Protein AF-A0A391P2H0-F1 (afdb_monomer)

Radius of gyration: 40.24 Å; Cα contacts (8 Å, |Δi|>4): 65; chains: 1; bounding box: 93×31×114 Å

Solvent-accessible surface area (backbone atoms only — not comparable to full-atom values): 9481 Å² total; per-residue (Å²): 136,92,83,72,69,72,60,54,52,56,50,51,54,50,52,51,50,52,51,53,52,48,64,59,47,48,61,53,54,51,51,53,52,49,52,53,50,53,52,51,50,53,50,54,52,50,55,48,51,53,50,52,51,50,50,50,52,51,52,54,49,52,51,49,53,49,53,51,50,53,50,52,41,53,48,28,50,50,50,23,54,50,30,50,58,50,24,76,79,36,45,66,36,69,64,38,50,51,46,28,53,52,28,41,56,54,26,45,74,65,49,53,73,72,57,32,53,52,53,52,53,47,49,55,51,53,57,73,61,51,42,85,81,78,56,72,65,58,51,54,49,51,51,50,53,52,49,54,51,53,51,52,53,50,51,53,56,60,68,66,55,83,82,80,79,70,75,80,75,85,123

Organism: NCBI:txid2316025

Nearest PDB structures (foldseek):
  3ja6-assembly1_I  TM=4.113E-01  e=9.858E+00  Escherichia coli

Sequence (171 aa):
MKGSFCMEINITWTITAIIAVSSFLSPIAVAIINNRHHARIRKMELEHDEYMRWLDLQQTTTVKQFDIYYADKKKSFADFANAAGQFSFSKQTAQAYQELQSTTHIAMLYCNKSNYDLLSGFLEYADSIFGNGYTRNERDEYTKTLTSITTSLNEELASTKPVIQREPGKS

Foldseek 3Di:
DDDPPPVVVVVVVVVVVVVVVCVVVVVVVVVVVVVVVVVVVVVVVVVVVVVVVVVVVVVVVVVVVLVVLLVQLVVLLVQLLVLLVVCLVVLQDPVSLVSNVVSLVSNLVNDDPVLVVLSVVLNVLSVVPRHDDDDPVSSVVSVVSSVVSSVVSVVRSVVSDDDPPDPPDPD

Mean predicted aligned error: 12.03 Å

Structure (mmCIF, N/CA/C/O backbone):
data_AF-A0A391P2H0-F1
#
_entry.id   AF-A0A391P2H0-F1
#
loop_
_atom_site.group_PDB
_atom_site.id
_atom_site.type_symbol
_atom_site.label_atom_id
_atom_site.label_alt_id
_atom_site.label_comp_id
_atom_site.label_asym_id
_atom_site.label_entity_id
_atom_site.label_seq_id
_atom_site.pdbx_PDB_ins_code
_atom_site.Cartn_x
_atom_site.Cartn_y
_atom_site.Cartn_z
_atom_site.occupancy
_atom_site.B_iso_or_equiv
_atom_site.auth_seq_id
_atom_site.auth_comp_id
_atom_site.auth_asym_id
_atom_site.auth_atom_id
_atom_site.pdbx_PDB_model_num
ATOM 1 N N . MET A 1 1 ? 70.746 -7.424 -85.433 1.00 49.03 1 MET A N 1
ATOM 2 C CA . MET A 1 1 ? 70.748 -6.304 -84.462 1.00 49.03 1 MET A CA 1
ATOM 3 C C . MET A 1 1 ? 69.440 -5.537 -84.635 1.00 49.03 1 MET A C 1
ATOM 5 O O . MET A 1 1 ? 69.090 -5.277 -85.776 1.00 49.03 1 MET A O 1
ATOM 9 N N . LYS A 1 2 ? 68.756 -5.209 -83.526 1.00 48.38 2 LYS A N 1
ATOM 10 C CA . LYS A 1 2 ? 67.421 -4.569 -83.393 1.00 48.38 2 LYS A CA 1
ATOM 11 C C . LYS A 1 2 ? 66.206 -5.491 -83.584 1.00 48.38 2 LYS A C 1
ATOM 13 O O . LYS A 1 2 ? 65.739 -5.708 -84.690 1.00 48.38 2 LYS A O 1
ATOM 18 N N . GLY A 1 3 ? 65.682 -5.982 -82.459 1.00 50.84 3 GLY A N 1
ATOM 19 C CA . GLY A 1 3 ? 64.401 -6.697 -82.388 1.00 50.84 3 GLY A CA 1
ATOM 20 C C . GLY A 1 3 ? 63.820 -6.872 -80.975 1.00 50.84 3 GLY A C 1
ATOM 21 O O . GLY A 1 3 ? 62.625 -7.081 -80.855 1.00 50.84 3 GLY A O 1
ATOM 22 N N . SER A 1 4 ? 64.612 -6.721 -79.901 1.00 51.00 4 SER A N 1
ATOM 23 C CA . SER A 1 4 ? 64.154 -7.021 -78.525 1.00 51.00 4 SER A CA 1
ATOM 24 C C . SER A 1 4 ? 63.791 -5.798 -77.662 1.00 51.00 4 SER A C 1
ATOM 26 O O . SER A 1 4 ? 63.159 -5.944 -76.626 1.00 51.00 4 SER A O 1
ATOM 28 N N . PHE A 1 5 ? 64.153 -4.578 -78.077 1.00 52.22 5 PHE A N 1
ATOM 29 C CA . PHE A 1 5 ? 64.048 -3.367 -77.237 1.00 52.22 5 PHE A CA 1
ATOM 30 C C . PHE A 1 5 ? 62.671 -2.667 -77.303 1.00 52.22 5 PHE A C 1
ATOM 32 O O . PHE A 1 5 ? 62.313 -1.900 -76.418 1.00 52.22 5 PHE A O 1
ATOM 39 N N . CYS A 1 6 ? 61.866 -2.929 -78.342 1.00 50.75 6 CYS A N 1
ATOM 40 C CA . CYS A 1 6 ? 60.572 -2.256 -78.549 1.00 50.75 6 CYS A CA 1
ATOM 41 C C . CYS A 1 6 ? 59.433 -2.859 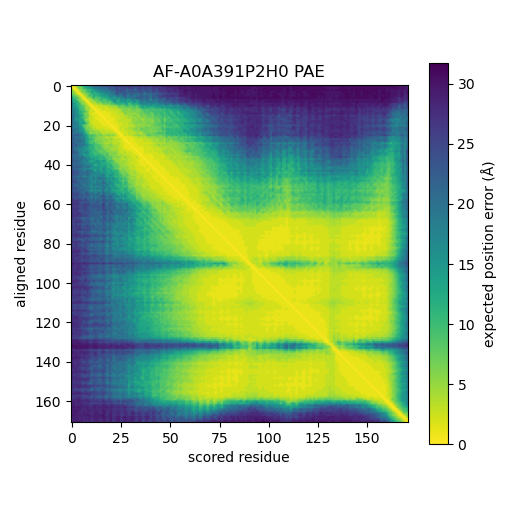-77.695 1.00 50.75 6 CYS A C 1
ATOM 43 O O . CYS A 1 6 ? 58.496 -2.160 -77.308 1.00 50.75 6 CYS A O 1
ATOM 45 N N . MET A 1 7 ? 59.532 -4.149 -77.359 1.00 55.53 7 MET A N 1
ATOM 46 C CA . MET A 1 7 ? 58.535 -4.864 -76.556 1.00 55.53 7 MET A CA 1
ATOM 47 C C . MET A 1 7 ? 58.720 -4.615 -75.047 1.00 55.53 7 MET A C 1
ATOM 49 O O . MET A 1 7 ? 57.733 -4.402 -74.348 1.00 55.53 7 MET A O 1
ATOM 53 N N . GLU A 1 8 ? 59.962 -4.525 -74.553 1.00 57.84 8 GLU A N 1
ATOM 54 C CA . GLU A 1 8 ? 60.250 -4.223 -73.137 1.00 57.84 8 GLU A CA 1
ATOM 55 C C . GLU A 1 8 ? 59.816 -2.815 -72.712 1.00 57.84 8 GLU A C 1
ATOM 57 O O . GLU A 1 8 ? 59.321 -2.629 -71.599 1.00 57.84 8 GLU A O 1
ATOM 62 N N . ILE A 1 9 ? 59.938 -1.825 -73.602 1.00 60.88 9 ILE A N 1
ATOM 63 C CA . ILE A 1 9 ? 59.489 -0.453 -73.333 1.00 60.88 9 ILE A CA 1
ATOM 64 C C . ILE A 1 9 ? 57.963 -0.421 -73.172 1.00 60.88 9 ILE A C 1
ATOM 66 O O . ILE A 1 9 ? 57.471 0.129 -72.191 1.00 60.88 9 ILE A O 1
ATOM 70 N N . ASN A 1 10 ? 57.207 -1.079 -74.056 1.00 68.56 10 ASN A N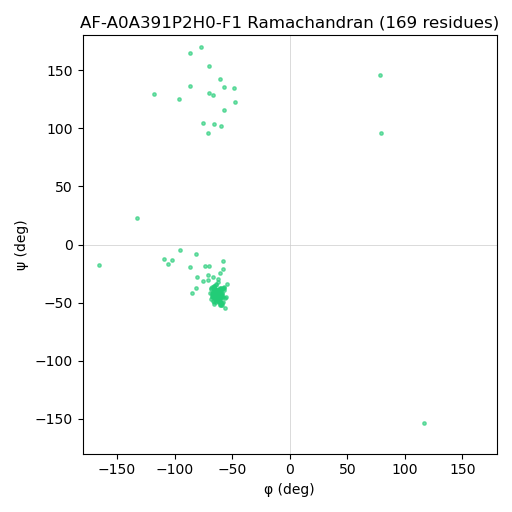 1
ATOM 71 C CA . ASN A 1 10 ? 55.749 -1.171 -73.920 1.00 68.56 10 ASN A CA 1
ATOM 72 C C . ASN A 1 10 ? 55.329 -1.861 -72.614 1.00 68.56 10 ASN A C 1
ATOM 74 O O . ASN A 1 10 ? 54.417 -1.389 -71.938 1.00 68.56 10 ASN A O 1
ATOM 78 N N . ILE A 1 11 ? 56.026 -2.929 -72.215 1.00 76.12 11 ILE A N 1
ATOM 79 C CA . ILE A 1 11 ? 55.759 -3.642 -70.958 1.00 76.12 11 ILE A CA 1
ATOM 80 C C . ILE A 1 11 ? 56.080 -2.756 -69.743 1.00 76.12 11 ILE A C 1
ATOM 82 O O . ILE A 1 11 ? 55.259 -2.648 -68.836 1.00 76.12 11 ILE A O 1
ATOM 86 N N . THR A 1 12 ? 57.213 -2.051 -69.741 1.00 81.25 12 THR A N 1
ATOM 87 C CA . THR A 1 12 ? 57.635 -1.168 -68.636 1.00 81.25 12 THR A CA 1
ATOM 88 C C . THR A 1 12 ? 56.684 0.016 -68.445 1.00 81.25 12 THR A C 1
ATOM 90 O O . THR A 1 12 ? 56.285 0.318 -67.318 1.00 81.25 12 THR A O 1
ATOM 93 N N . TRP A 1 13 ? 56.258 0.661 -69.535 1.00 81.44 13 TRP A N 1
ATOM 94 C CA . TRP A 1 13 ? 55.260 1.734 -69.482 1.00 81.44 13 TRP A CA 1
ATOM 95 C C . TRP A 1 13 ? 53.889 1.226 -69.035 1.00 81.44 13 TRP A C 1
ATOM 97 O O . TRP A 1 13 ? 53.227 1.889 -68.239 1.00 81.44 13 TRP A O 1
ATOM 107 N N . THR A 1 14 ? 53.491 0.027 -69.469 1.00 82.12 14 THR A N 1
ATOM 108 C CA . THR A 1 14 ? 52.232 -0.605 -69.043 1.00 82.12 14 THR A CA 1
ATOM 109 C C . THR A 1 14 ? 52.252 -0.931 -67.550 1.00 82.12 14 THR A C 1
ATOM 111 O O . THR A 1 14 ? 51.307 -0.600 -66.839 1.00 82.12 14 THR A O 1
ATOM 114 N N . ILE A 1 15 ? 53.344 -1.506 -67.038 1.00 82.56 15 ILE A N 1
ATOM 115 C CA . ILE A 1 15 ? 53.513 -1.797 -65.607 1.00 82.56 15 ILE A CA 1
ATOM 116 C C . ILE A 1 15 ? 53.491 -0.501 -64.789 1.00 82.56 15 ILE A C 1
ATOM 118 O O . ILE A 1 15 ? 52.790 -0.421 -63.784 1.00 82.56 15 ILE A O 1
ATOM 122 N N . THR A 1 16 ? 54.192 0.540 -65.243 1.00 85.06 16 THR A N 1
ATOM 123 C CA . THR A 1 16 ? 54.226 1.842 -64.557 1.00 85.06 16 THR A CA 1
ATOM 124 C C . THR A 1 16 ? 52.845 2.499 -64.526 1.00 85.06 16 THR A C 1
ATOM 126 O O . THR A 1 16 ? 52.433 3.016 -63.489 1.00 85.06 16 THR A O 1
ATOM 129 N N . ALA A 1 17 ? 52.091 2.424 -65.627 1.00 84.69 17 ALA A N 1
ATOM 130 C CA . ALA A 1 17 ? 50.718 2.914 -65.692 1.00 84.69 17 ALA A CA 1
ATOM 131 C C . ALA A 1 17 ? 49.785 2.140 -64.745 1.00 84.69 17 ALA A C 1
ATOM 133 O O . ALA A 1 17 ? 49.002 2.753 -64.022 1.00 84.69 17 ALA A O 1
ATOM 134 N N . ILE A 1 18 ? 49.903 0.809 -64.685 1.00 83.88 18 ILE A N 1
ATOM 135 C CA . ILE A 1 18 ? 49.120 -0.031 -63.765 1.00 83.88 18 ILE A CA 1
ATOM 136 C C . ILE A 1 18 ? 49.448 0.302 -62.305 1.00 83.88 18 ILE A C 1
ATOM 138 O O . ILE A 1 18 ? 48.528 0.444 -61.498 1.00 83.88 18 ILE A O 1
ATOM 142 N N . ILE A 1 19 ? 50.729 0.464 -61.958 1.00 83.75 19 ILE A N 1
ATOM 143 C CA . ILE A 1 19 ? 51.157 0.830 -60.599 1.00 83.75 19 ILE A CA 1
ATOM 144 C C . ILE A 1 19 ? 50.625 2.218 -60.230 1.00 83.75 19 ILE A C 1
ATOM 146 O O . ILE A 1 19 ? 50.056 2.379 -59.152 1.00 83.75 19 ILE A O 1
ATOM 150 N N . ALA A 1 20 ? 50.739 3.200 -61.128 1.00 83.81 20 ALA A N 1
ATOM 151 C CA . ALA A 1 20 ? 50.243 4.554 -60.897 1.00 83.81 20 ALA A CA 1
ATOM 152 C C . ALA A 1 20 ? 48.720 4.570 -60.671 1.00 83.81 20 ALA A C 1
ATOM 154 O O . ALA A 1 20 ? 48.252 5.107 -59.666 1.00 83.81 20 ALA A O 1
ATOM 155 N N . VAL A 1 21 ? 47.946 3.899 -61.531 1.00 82.31 21 VAL A N 1
ATOM 156 C CA . VAL A 1 21 ? 46.483 3.784 -61.389 1.00 82.31 21 VAL A CA 1
ATOM 157 C C . VAL A 1 21 ? 46.106 3.046 -60.102 1.00 82.31 21 VAL A C 1
ATOM 159 O O . VAL A 1 21 ? 45.227 3.496 -59.368 1.00 82.31 21 VAL A O 1
ATOM 162 N N . SER A 1 22 ? 46.804 1.959 -59.770 1.00 80.56 22 SER A N 1
ATOM 163 C CA . SER A 1 22 ? 46.554 1.191 -58.543 1.00 80.56 22 SER A CA 1
ATOM 164 C C . SER A 1 22 ? 46.866 2.004 -57.285 1.00 80.56 22 SER A C 1
ATOM 166 O O . SER A 1 22 ? 46.096 1.971 -56.326 1.00 80.56 22 SER A O 1
ATOM 168 N N . SER A 1 23 ? 47.950 2.786 -57.296 1.00 80.56 23 SER A N 1
ATOM 169 C CA . SER A 1 23 ? 48.338 3.659 -56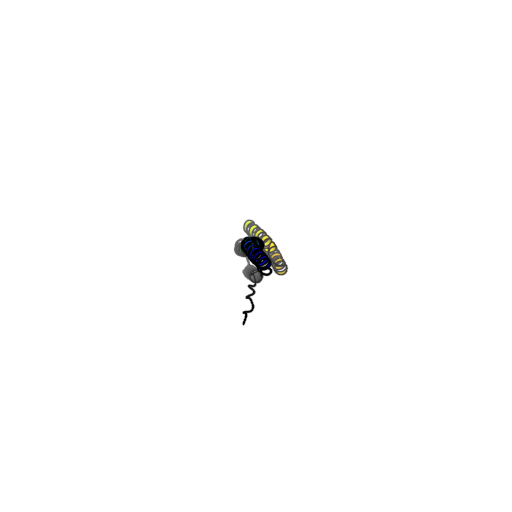.181 1.00 80.56 23 SER A CA 1
ATOM 170 C C . SER A 1 23 ? 47.353 4.807 -55.945 1.00 80.56 23 SER A C 1
ATOM 172 O O . SER A 1 23 ? 47.191 5.236 -54.807 1.00 80.56 23 SER A O 1
ATOM 174 N N . PHE A 1 24 ? 46.652 5.262 -56.989 1.00 81.38 24 PHE A N 1
ATOM 175 C CA . PHE A 1 24 ? 45.627 6.301 -56.885 1.00 81.38 24 PHE A CA 1
ATOM 176 C C . PHE A 1 24 ? 44.253 5.743 -56.485 1.00 81.38 24 PHE A C 1
ATOM 178 O O . PHE A 1 24 ? 43.562 6.323 -55.649 1.00 81.38 24 PHE A O 1
ATOM 185 N N . LEU A 1 25 ? 43.854 4.598 -57.046 1.00 77.12 25 LEU A N 1
ATOM 186 C CA . LEU A 1 25 ? 42.553 3.983 -56.766 1.00 77.12 25 LEU A CA 1
ATOM 187 C C . LEU A 1 25 ? 42.496 3.297 -55.397 1.00 77.12 25 LEU A C 1
ATOM 189 O O . LEU A 1 25 ? 41.435 3.281 -54.775 1.00 77.12 25 LEU A O 1
ATOM 193 N N . SER A 1 26 ? 43.614 2.754 -54.909 1.00 83.38 26 SER A N 1
ATOM 194 C CA . SER A 1 26 ? 43.659 2.030 -53.633 1.00 83.38 26 SER A CA 1
ATOM 195 C C . SER A 1 26 ? 43.248 2.905 -52.429 1.00 83.38 26 SER A C 1
ATOM 197 O O . SER A 1 26 ? 42.315 2.515 -51.721 1.00 83.38 26 SER A O 1
ATOM 199 N N . PRO A 1 27 ? 43.788 4.128 -52.229 1.00 84.81 27 PRO A N 1
ATOM 200 C CA . PRO A 1 27 ? 43.329 5.033 -51.171 1.00 84.81 27 PRO A CA 1
ATOM 201 C C . PRO A 1 27 ? 41.839 5.391 -51.265 1.00 84.81 27 PRO A C 1
ATOM 203 O O . PRO A 1 27 ? 41.163 5.476 -50.241 1.00 84.81 27 PRO A O 1
ATOM 206 N N . ILE A 1 28 ? 41.306 5.560 -52.481 1.00 85.19 28 ILE A N 1
ATOM 207 C CA . ILE A 1 28 ? 39.891 5.890 -52.719 1.00 85.19 28 ILE A CA 1
ATOM 208 C C . ILE A 1 28 ? 38.995 4.707 -52.339 1.00 85.19 28 ILE A C 1
ATOM 210 O O . ILE A 1 28 ? 38.010 4.879 -51.619 1.00 85.19 28 ILE A O 1
ATOM 214 N N . ALA A 1 29 ? 39.347 3.497 -52.779 1.00 84.25 29 ALA A N 1
ATOM 215 C CA . ALA A 1 29 ? 38.609 2.282 -52.453 1.00 84.25 29 ALA A CA 1
ATOM 216 C C . ALA A 1 29 ? 38.597 2.024 -50.938 1.00 84.25 29 ALA A C 1
ATOM 218 O O . ALA A 1 29 ? 37.539 1.765 -50.361 1.00 84.25 29 ALA A O 1
ATOM 219 N N . VAL A 1 30 ? 39.751 2.171 -50.280 1.00 85.38 30 VAL A N 1
ATOM 220 C CA . VAL A 1 30 ? 39.872 2.043 -48.821 1.00 85.38 30 VAL A CA 1
ATOM 221 C C . VAL A 1 30 ? 39.038 3.107 -48.105 1.00 85.38 30 VAL A C 1
ATOM 223 O O . VAL A 1 30 ? 38.315 2.771 -47.170 1.00 85.38 30 VAL A O 1
ATOM 226 N N . ALA A 1 31 ? 39.057 4.364 -48.558 1.00 86.06 31 ALA A N 1
ATOM 227 C CA . ALA A 1 31 ? 38.249 5.433 -47.970 1.00 86.06 31 ALA A CA 1
ATOM 228 C C . ALA A 1 31 ? 36.738 5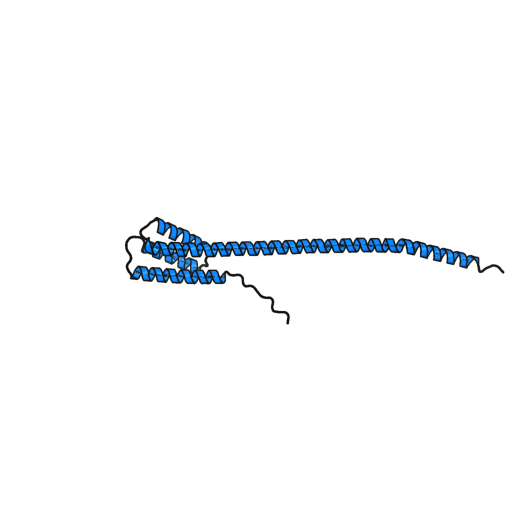.165 -48.091 1.00 86.06 31 ALA A C 1
ATOM 230 O O . ALA A 1 31 ? 35.996 5.384 -47.133 1.00 86.06 31 ALA A O 1
ATOM 231 N N . ILE A 1 32 ? 36.271 4.639 -49.229 1.00 89.94 32 ILE A N 1
ATOM 232 C CA . ILE A 1 32 ? 34.861 4.260 -49.426 1.00 89.94 32 ILE A CA 1
ATOM 233 C C . ILE A 1 32 ? 34.464 3.132 -48.470 1.00 89.94 32 ILE A C 1
ATOM 235 O O . ILE A 1 32 ? 33.427 3.221 -47.805 1.00 89.94 32 ILE A O 1
ATOM 239 N N . ILE A 1 33 ? 35.288 2.083 -48.378 1.00 89.50 33 ILE A N 1
ATOM 240 C CA . ILE A 1 33 ? 35.055 0.958 -47.463 1.00 89.50 33 ILE A CA 1
ATOM 241 C C . ILE A 1 33 ? 35.009 1.464 -46.021 1.00 89.50 33 ILE A C 1
ATOM 243 O O . ILE A 1 33 ? 34.079 1.128 -45.286 1.00 89.50 33 ILE A O 1
ATOM 247 N N . ASN A 1 34 ? 35.959 2.317 -45.639 1.00 88.25 34 ASN A N 1
ATOM 248 C CA . ASN A 1 34 ? 36.053 2.831 -44.283 1.00 88.25 34 ASN A CA 1
ATOM 249 C C . ASN A 1 34 ? 34.855 3.725 -43.927 1.00 88.25 34 ASN A C 1
ATOM 251 O O . ASN A 1 34 ? 34.228 3.543 -42.886 1.00 88.25 34 ASN A O 1
ATOM 255 N N . ASN A 1 35 ? 34.450 4.621 -44.829 1.00 90.94 35 ASN A N 1
ATOM 256 C CA . ASN A 1 35 ? 33.267 5.461 -44.635 1.00 90.94 35 ASN A CA 1
ATOM 257 C C . ASN A 1 35 ? 31.991 4.629 -44.476 1.00 90.94 35 ASN A C 1
ATOM 259 O O . ASN A 1 35 ? 31.178 4.909 -43.594 1.00 90.94 35 ASN A O 1
ATOM 263 N N . ARG A 1 36 ? 31.821 3.579 -45.289 1.00 92.12 36 ARG A N 1
ATOM 264 C CA . ARG A 1 36 ? 30.664 2.679 -45.196 1.00 92.12 36 ARG A CA 1
ATOM 265 C C . ARG A 1 36 ? 30.675 1.872 -43.899 1.00 92.12 36 ARG A C 1
ATOM 267 O O . ARG A 1 36 ? 29.627 1.703 -43.278 1.00 92.12 36 ARG A O 1
ATOM 274 N N . HIS A 1 37 ? 31.843 1.392 -43.489 1.00 92.38 37 HIS A N 1
ATOM 275 C CA . HIS A 1 37 ? 32.020 0.668 -42.237 1.00 92.38 37 HIS A CA 1
ATOM 276 C C . HIS A 1 37 ? 31.714 1.561 -41.026 1.00 92.38 37 HIS A C 1
ATOM 278 O O . HIS A 1 37 ? 30.875 1.202 -40.203 1.00 92.38 37 HIS A O 1
ATOM 284 N N . HIS A 1 38 ? 32.287 2.766 -40.968 1.00 91.12 38 HIS A N 1
ATOM 285 C CA . HIS A 1 38 ? 31.998 3.746 -39.919 1.00 91.12 38 HIS A CA 1
ATOM 286 C C . HIS A 1 38 ? 30.527 4.171 -39.893 1.00 91.12 38 HIS A C 1
ATOM 288 O O . HIS A 1 38 ? 29.953 4.316 -38.817 1.00 91.12 38 HIS A O 1
ATOM 294 N N . ALA A 1 39 ? 29.888 4.348 -41.054 1.00 91.38 39 ALA A N 1
ATOM 295 C CA . ALA A 1 39 ? 28.457 4.640 -41.115 1.00 91.38 39 ALA A CA 1
ATOM 296 C C . ALA A 1 39 ? 27.611 3.495 -40.537 1.00 91.38 39 ALA A C 1
ATOM 298 O O . ALA A 1 39 ? 26.660 3.750 -39.803 1.00 91.38 39 ALA A O 1
ATOM 299 N N . ARG A 1 40 ? 27.976 2.237 -40.823 1.00 92.75 40 ARG A N 1
ATOM 300 C CA . ARG A 1 40 ? 27.297 1.061 -40.269 1.00 92.75 40 ARG A CA 1
ATOM 301 C C . ARG A 1 40 ? 27.482 0.951 -38.756 1.00 92.75 40 ARG A C 1
ATOM 303 O O . ARG A 1 40 ? 26.501 0.700 -38.071 1.00 92.75 40 ARG A O 1
ATOM 310 N N . ILE A 1 41 ? 28.702 1.142 -38.250 1.00 91.81 41 ILE A N 1
ATOM 311 C CA . ILE A 1 41 ? 28.982 1.101 -36.807 1.00 91.81 41 ILE A CA 1
ATOM 312 C C . ILE A 1 41 ? 28.173 2.164 -36.076 1.00 91.81 41 ILE A C 1
ATOM 314 O O . ILE A 1 41 ? 27.411 1.809 -35.188 1.00 91.81 41 ILE A O 1
ATOM 318 N N . ARG A 1 42 ? 28.234 3.424 -36.523 1.00 92.94 42 ARG A N 1
ATOM 319 C CA . ARG A 1 42 ? 27.461 4.508 -35.900 1.00 92.94 42 ARG A CA 1
ATOM 320 C C . ARG A 1 42 ? 25.965 4.223 -35.882 1.00 92.94 42 ARG A C 1
ATOM 322 O O . ARG A 1 42 ? 25.293 4.556 -34.919 1.00 92.94 42 ARG A O 1
ATOM 329 N N . LYS A 1 43 ? 25.433 3.600 -36.937 1.00 94.19 43 LYS A N 1
ATOM 330 C CA . LYS A 1 43 ? 24.024 3.202 -36.967 1.00 94.19 43 LYS A CA 1
ATOM 331 C C . LYS A 1 43 ? 23.711 2.143 -35.903 1.00 94.19 43 LYS A C 1
ATOM 333 O O . LYS A 1 43 ? 22.715 2.282 -35.209 1.00 94.19 43 LYS A O 1
ATOM 338 N N . MET A 1 44 ? 24.554 1.119 -35.769 1.00 91.31 44 MET A N 1
ATOM 339 C CA . MET A 1 44 ? 24.373 0.079 -34.748 1.00 91.31 44 MET A CA 1
ATOM 340 C C . MET A 1 44 ? 24.527 0.637 -33.326 1.00 91.31 44 MET A C 1
ATOM 342 O O . MET A 1 44 ? 23.770 0.246 -32.448 1.00 91.31 44 MET A O 1
ATOM 346 N N . GLU A 1 45 ? 25.467 1.561 -33.107 1.00 93.00 45 GLU A N 1
ATOM 347 C CA . GLU A 1 45 ? 25.635 2.270 -31.830 1.00 93.00 45 GLU A CA 1
ATOM 348 C C . GLU A 1 45 ? 24.390 3.095 -31.491 1.00 93.00 45 GLU A C 1
ATOM 350 O O . GLU A 1 45 ? 23.869 2.967 -30.392 1.00 93.00 45 GLU A O 1
ATOM 355 N N . LEU A 1 46 ? 23.849 3.857 -32.449 1.00 94.19 46 LEU A N 1
ATOM 356 C CA . LEU A 1 46 ? 22.618 4.630 -32.251 1.00 94.19 46 LEU A CA 1
ATOM 357 C C . LEU A 1 46 ? 21.410 3.738 -31.934 1.00 94.19 46 LEU A C 1
ATOM 359 O O . LEU A 1 46 ? 20.675 4.029 -30.998 1.00 94.19 46 LEU A O 1
ATOM 363 N N . GLU A 1 47 ? 21.213 2.647 -32.679 1.00 93.25 47 GLU A N 1
ATOM 364 C CA . GLU A 1 47 ? 20.117 1.698 -32.423 1.00 93.25 47 GLU A CA 1
ATOM 365 C C . GLU A 1 47 ? 20.256 1.038 -31.043 1.00 93.25 47 GLU A C 1
ATOM 367 O O . GLU A 1 47 ? 19.268 0.852 -30.330 1.00 93.25 47 GLU A O 1
ATOM 372 N N . HIS A 1 48 ? 21.485 0.702 -30.644 1.00 93.75 48 HIS A N 1
ATOM 373 C CA . HIS A 1 48 ? 21.763 0.152 -29.323 1.00 93.75 48 HIS A CA 1
ATOM 374 C C . HIS A 1 48 ? 21.516 1.177 -28.211 1.00 93.75 48 HIS A C 1
ATOM 376 O O . HIS A 1 48 ? 20.868 0.844 -27.222 1.00 93.75 48 HIS A O 1
ATOM 382 N N . ASP A 1 49 ? 21.966 2.420 -28.382 1.00 94.19 49 ASP A N 1
ATOM 383 C CA . ASP A 1 49 ? 21.758 3.505 -27.423 1.00 94.19 49 ASP A CA 1
ATOM 384 C C . ASP A 1 49 ? 20.269 3.832 -27.256 1.00 94.19 49 ASP A C 1
ATOM 386 O O . ASP A 1 49 ? 19.792 4.002 -26.132 1.00 94.19 49 ASP A O 1
ATOM 390 N N . GLU A 1 50 ? 19.506 3.876 -28.353 1.00 94.12 50 GLU A N 1
ATOM 391 C CA . GLU A 1 50 ? 18.050 4.047 -28.313 1.00 94.12 50 GLU A CA 1
ATOM 392 C C . GLU A 1 50 ? 17.374 2.904 -27.553 1.00 94.12 50 GLU A C 1
ATOM 394 O O . GLU A 1 50 ? 16.530 3.151 -26.686 1.00 94.12 50 GLU A O 1
ATOM 399 N N . TYR A 1 51 ? 17.776 1.661 -27.827 1.00 93.00 51 TYR A N 1
ATOM 400 C CA . TYR A 1 51 ? 17.261 0.487 -27.130 1.00 93.00 51 TYR A CA 1
ATOM 401 C C . TYR A 1 51 ? 17.584 0.517 -25.630 1.00 93.00 51 TYR A C 1
ATOM 403 O O . TYR A 1 51 ? 16.692 0.329 -24.801 1.00 93.00 51 TYR A O 1
ATOM 411 N N . MET A 1 52 ? 18.835 0.808 -25.264 1.00 92.44 52 MET A N 1
ATOM 412 C CA . MET A 1 52 ? 19.269 0.904 -23.868 1.00 92.44 52 MET A CA 1
ATOM 413 C C . MET A 1 52 ? 18.540 2.025 -23.130 1.00 92.44 52 MET A C 1
ATOM 415 O O . MET A 1 52 ? 18.087 1.831 -22.003 1.00 92.44 52 MET A O 1
ATOM 419 N N . ARG A 1 53 ? 18.354 3.179 -23.776 1.00 92.38 53 ARG A N 1
ATOM 420 C CA . ARG A 1 53 ? 17.586 4.297 -23.221 1.00 92.38 53 ARG A CA 1
ATOM 421 C C . ARG A 1 53 ? 16.115 3.934 -23.025 1.00 92.38 53 ARG A C 1
ATOM 423 O O . ARG A 1 53 ? 15.514 4.332 -22.031 1.00 92.38 53 ARG A O 1
ATOM 430 N N . TRP A 1 54 ? 15.522 3.193 -23.957 1.00 90.56 54 TRP A N 1
ATOM 431 C CA . TRP A 1 54 ? 14.143 2.730 -23.823 1.00 90.56 54 TRP A CA 1
ATOM 432 C C . TRP A 1 54 ? 13.988 1.741 -22.661 1.00 90.56 54 TRP A C 1
ATOM 434 O O . TRP A 1 54 ? 13.054 1.873 -21.868 1.00 90.56 54 TRP A O 1
ATOM 444 N N . LEU A 1 55 ? 14.936 0.813 -22.509 1.00 88.50 55 LEU A N 1
ATOM 445 C CA . LEU A 1 55 ? 14.977 -0.124 -21.388 1.00 88.50 55 LEU A CA 1
ATOM 446 C C . LEU A 1 55 ? 15.115 0.605 -20.041 1.00 88.50 55 LEU A C 1
ATOM 448 O O . LEU A 1 55 ? 14.366 0.317 -19.108 1.00 88.50 55 LEU A O 1
ATOM 452 N N . ASP A 1 56 ? 16.007 1.594 -19.960 1.00 90.25 56 ASP A N 1
ATOM 453 C CA . ASP A 1 56 ? 16.200 2.426 -18.765 1.00 90.25 56 ASP A CA 1
ATOM 454 C C . ASP A 1 56 ? 14.929 3.205 -18.387 1.00 90.25 56 ASP A C 1
ATOM 456 O O . ASP A 1 56 ? 14.519 3.229 -17.222 1.00 90.25 56 ASP A O 1
ATOM 460 N N . LEU A 1 57 ? 14.235 3.777 -19.378 1.00 89.62 57 LEU A N 1
ATOM 461 C CA . LEU A 1 57 ? 12.957 4.459 -19.165 1.00 89.62 57 LEU A CA 1
ATOM 462 C C . LEU A 1 57 ? 11.877 3.506 -18.644 1.00 89.62 57 LEU A C 1
ATOM 464 O O . LEU A 1 57 ? 11.141 3.864 -17.718 1.00 89.62 57 LEU A O 1
ATOM 468 N N . GLN A 1 58 ? 11.772 2.302 -19.213 1.00 84.62 58 GLN A N 1
ATOM 469 C CA . GLN A 1 58 ? 10.816 1.295 -18.754 1.00 84.62 58 GLN A CA 1
ATOM 470 C C . GLN A 1 58 ? 11.109 0.841 -17.327 1.00 84.62 58 GLN A C 1
ATOM 472 O O . GLN A 1 58 ? 10.199 0.809 -16.494 1.00 84.62 58 GLN A O 1
ATOM 477 N N . GLN A 1 59 ? 12.370 0.535 -17.028 1.00 86.25 59 GLN A N 1
ATOM 478 C CA . GLN A 1 59 ? 12.794 0.135 -15.693 1.00 86.25 59 GLN A CA 1
ATOM 479 C C . GLN A 1 59 ? 12.508 1.248 -14.681 1.00 86.25 59 GLN A C 1
ATOM 481 O O . GLN A 1 59 ? 11.863 1.003 -13.662 1.00 86.25 59 GLN A O 1
ATOM 486 N N . THR A 1 60 ? 12.891 2.486 -14.996 1.00 83.75 60 THR A N 1
ATOM 487 C CA . THR A 1 60 ? 12.636 3.655 -14.146 1.00 83.75 60 THR A CA 1
ATOM 488 C C . THR A 1 60 ? 11.143 3.868 -13.908 1.00 83.75 60 THR A C 1
ATOM 490 O O . THR A 1 60 ? 10.729 4.157 -12.786 1.00 83.75 60 THR A O 1
ATOM 493 N N . THR A 1 61 ? 10.313 3.719 -14.941 1.00 81.06 61 THR A N 1
ATOM 494 C CA . THR A 1 61 ? 8.856 3.884 -14.823 1.00 81.06 61 THR A CA 1
ATOM 495 C C . THR A 1 61 ? 8.248 2.796 -13.948 1.00 81.06 61 THR A C 1
ATOM 497 O O . THR A 1 61 ? 7.447 3.099 -13.068 1.00 81.06 61 THR A O 1
ATOM 500 N N . THR A 1 62 ? 8.674 1.549 -14.141 1.00 82.62 62 THR A N 1
ATOM 501 C CA . THR A 1 62 ? 8.183 0.395 -13.380 1.00 82.62 62 THR A CA 1
ATOM 502 C C . THR A 1 62 ? 8.542 0.515 -11.901 1.00 82.62 62 THR A C 1
ATOM 504 O O . THR A 1 62 ? 7.675 0.353 -11.046 1.00 82.62 62 THR A O 1
ATOM 507 N N . VAL A 1 63 ? 9.793 0.875 -11.592 1.00 84.81 63 VAL A N 1
ATOM 508 C CA . VAL A 1 63 ? 10.245 1.105 -10.210 1.00 84.81 63 VAL A CA 1
ATOM 509 C C . VAL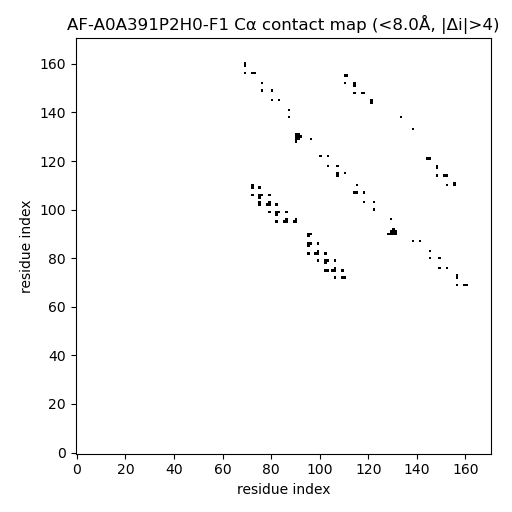 A 1 63 ? 9.450 2.240 -9.568 1.00 84.81 63 VAL A C 1
ATOM 511 O O . VAL A 1 63 ? 8.934 2.068 -8.471 1.00 84.81 63 VAL A O 1
ATOM 514 N N . LYS A 1 64 ? 9.257 3.364 -10.271 1.00 86.38 64 LYS A N 1
ATOM 515 C CA . LYS A 1 64 ? 8.462 4.489 -9.752 1.00 86.38 64 LYS A CA 1
ATOM 516 C C . LYS A 1 64 ? 7.012 4.108 -9.472 1.00 86.38 64 LYS A C 1
ATOM 518 O O . LYS A 1 64 ? 6.487 4.474 -8.428 1.00 86.38 64 LYS A O 1
ATOM 523 N N . GLN A 1 65 ? 6.354 3.402 -10.391 1.00 86.19 65 GLN A N 1
ATOM 524 C CA . GLN A 1 65 ? 4.971 2.956 -10.194 1.00 86.19 65 GLN A CA 1
ATOM 525 C C . GLN A 1 65 ? 4.854 2.017 -8.994 1.00 86.19 65 GLN A C 1
ATOM 527 O O . GLN A 1 65 ? 3.923 2.144 -8.202 1.00 86.19 65 GLN A O 1
ATOM 532 N N . PHE A 1 66 ? 5.820 1.114 -8.839 1.00 88.75 66 PHE A N 1
ATOM 533 C CA . PHE A 1 66 ? 5.891 0.228 -7.691 1.00 88.75 66 PHE A CA 1
ATOM 534 C C . PHE A 1 66 ? 6.117 0.996 -6.378 1.00 88.75 66 PHE A C 1
ATOM 536 O O . PHE A 1 66 ? 5.410 0.748 -5.404 1.00 88.75 66 PHE A O 1
ATOM 543 N N . ASP A 1 67 ? 7.048 1.955 -6.351 1.00 88.31 67 ASP A N 1
ATOM 544 C CA . ASP A 1 67 ? 7.333 2.776 -5.169 1.00 88.31 67 ASP A CA 1
ATOM 545 C C . ASP A 1 67 ? 6.111 3.597 -4.745 1.00 88.31 67 ASP A C 1
ATOM 547 O O . ASP A 1 67 ? 5.789 3.652 -3.557 1.00 88.31 67 ASP A O 1
ATOM 551 N N . ILE A 1 68 ? 5.402 4.190 -5.715 1.00 90.12 68 ILE A N 1
ATOM 552 C CA . ILE A 1 68 ? 4.143 4.910 -5.483 1.00 90.12 68 ILE A CA 1
ATOM 553 C C . ILE A 1 68 ? 3.104 3.956 -4.892 1.00 90.12 68 ILE A C 1
ATOM 555 O O . ILE A 1 68 ? 2.567 4.231 -3.822 1.00 90.12 68 ILE A O 1
ATOM 559 N N . TYR A 1 69 ? 2.881 2.799 -5.523 1.00 92.50 69 TYR A N 1
ATOM 560 C CA . TYR A 1 69 ? 1.921 1.808 -5.035 1.00 92.50 69 TYR A CA 1
ATOM 561 C C . TYR A 1 69 ? 2.244 1.335 -3.610 1.00 92.50 69 TYR A C 1
ATOM 563 O O . TYR A 1 69 ? 1.361 1.274 -2.755 1.00 92.50 69 TYR A O 1
ATOM 571 N N . TYR A 1 70 ? 3.512 1.027 -3.325 1.00 93.75 70 TYR A N 1
ATOM 572 C CA . TYR A 1 70 ? 3.952 0.614 -1.993 1.00 93.75 70 TYR A CA 1
ATOM 573 C C . TYR A 1 70 ? 3.751 1.730 -0.958 1.00 93.75 70 TYR A C 1
ATOM 575 O O . TYR A 1 70 ? 3.297 1.462 0.159 1.00 93.75 70 TYR A O 1
ATOM 583 N N . ALA A 1 71 ? 4.076 2.977 -1.311 1.00 94.44 71 ALA A N 1
ATOM 584 C CA . ALA A 1 71 ? 3.893 4.132 -0.440 1.00 94.44 71 ALA A CA 1
ATOM 585 C C . ALA A 1 71 ? 2.411 4.384 -0.129 1.00 94.44 71 ALA A C 1
ATOM 587 O O . ALA A 1 71 ? 2.064 4.552 1.043 1.00 94.44 71 ALA A O 1
ATOM 588 N N . ASP A 1 72 ? 1.545 4.336 -1.141 1.00 96.06 72 ASP A N 1
ATOM 589 C CA . ASP A 1 72 ? 0.101 4.528 -0.998 1.00 96.06 72 ASP A CA 1
ATOM 590 C C . ASP A 1 72 ? -0.532 3.409 -0.164 1.00 96.06 72 ASP A C 1
ATOM 592 O O . ASP A 1 72 ? -1.286 3.676 0.775 1.00 96.06 72 ASP A O 1
ATOM 596 N N . LYS A 1 73 ? -0.138 2.154 -0.411 1.00 96.94 73 LYS A N 1
ATOM 597 C CA . LYS A 1 73 ? -0.555 0.999 0.393 1.00 96.94 73 LYS A CA 1
ATOM 598 C C . LYS A 1 73 ? -0.148 1.156 1.855 1.00 96.94 73 LYS A C 1
ATOM 600 O O . LYS A 1 73 ? -1.003 1.089 2.738 1.00 96.94 73 LYS A O 1
ATOM 605 N N . LYS A 1 74 ? 1.132 1.443 2.127 1.00 97.31 74 LYS A N 1
ATOM 606 C CA . LYS A 1 74 ? 1.636 1.697 3.488 1.00 97.31 74 LYS A CA 1
ATOM 607 C C . LYS A 1 74 ? 0.857 2.820 4.171 1.00 97.31 74 LYS A C 1
ATOM 609 O O . LYS A 1 74 ? 0.511 2.693 5.344 1.00 97.31 74 LYS A O 1
ATOM 614 N N . LYS A 1 75 ? 0.608 3.915 3.450 1.00 97.94 75 LYS A N 1
ATOM 615 C CA . LYS A 1 75 ? -0.139 5.061 3.961 1.00 97.94 75 LYS A CA 1
ATOM 616 C C . LYS A 1 75 ? -1.569 4.672 4.323 1.00 97.94 75 LYS A C 1
ATOM 618 O O . LYS A 1 75 ? -1.984 4.959 5.437 1.00 97.94 75 LYS A O 1
ATOM 623 N N . SER A 1 76 ? -2.280 3.964 3.446 1.00 98.19 76 SER A N 1
ATOM 624 C CA . SER A 1 76 ? -3.658 3.528 3.711 1.00 98.19 76 SER A CA 1
ATOM 625 C C . SER A 1 76 ? -3.769 2.658 4.969 1.00 98.19 76 SER A C 1
ATOM 627 O O . SER A 1 76 ? -4.646 2.879 5.800 1.00 98.19 76 SER A O 1
ATOM 629 N N . PHE A 1 77 ? -2.830 1.726 5.166 1.00 98.38 77 PHE A N 1
ATOM 630 C CA . PHE A 1 77 ? -2.813 0.848 6.338 1.00 98.38 77 PHE A CA 1
ATOM 631 C C . PHE A 1 77 ? -2.490 1.620 7.623 1.00 98.38 77 PHE A C 1
ATOM 633 O O . PHE A 1 77 ? -3.085 1.361 8.668 1.00 98.38 77 PHE A O 1
ATOM 640 N N . ALA A 1 78 ? -1.574 2.589 7.549 1.00 98.38 78 ALA A N 1
ATOM 641 C CA . ALA A 1 78 ? -1.241 3.454 8.677 1.00 98.38 78 ALA A CA 1
ATOM 642 C C . ALA A 1 78 ? -2.399 4.393 9.052 1.00 98.38 78 ALA A C 1
ATOM 644 O O . ALA A 1 78 ? -2.689 4.560 10.236 1.00 98.38 78 ALA A O 1
ATOM 645 N N . ASP A 1 79 ? -3.071 4.973 8.055 1.00 98.56 79 ASP A N 1
ATOM 646 C CA . ASP A 1 79 ? -4.217 5.860 8.253 1.00 98.56 79 ASP A CA 1
ATOM 647 C C . ASP A 1 79 ? -5.384 5.090 8.905 1.00 98.56 79 ASP A C 1
ATOM 649 O O . ASP A 1 79 ? -5.955 5.577 9.881 1.00 98.56 79 ASP A O 1
ATOM 653 N N . PHE A 1 80 ? -5.660 3.853 8.460 1.00 98.50 80 PHE A N 1
ATOM 654 C CA . PHE A 1 80 ? -6.595 2.935 9.128 1.00 98.50 80 PHE A CA 1
ATOM 655 C C . PHE A 1 80 ? -6.208 2.683 10.591 1.00 98.50 80 PHE A C 1
ATOM 657 O O . PHE A 1 80 ? -7.021 2.895 11.489 1.00 98.50 80 PHE A O 1
ATOM 664 N N . ALA A 1 81 ? -4.970 2.248 10.848 1.00 98.12 81 ALA A N 1
ATOM 665 C CA . ALA A 1 81 ? -4.533 1.891 12.197 1.00 98.12 81 ALA A CA 1
ATOM 666 C C . ALA A 1 81 ? -4.631 3.085 13.161 1.00 98.12 81 ALA A C 1
ATOM 668 O O . ALA A 1 81 ? -5.032 2.930 14.315 1.00 98.12 81 ALA A O 1
ATOM 669 N N . ASN A 1 82 ? -4.314 4.288 12.675 1.00 97.81 82 ASN A N 1
ATOM 670 C CA . ASN A 1 82 ? -4.453 5.524 13.435 1.00 97.81 82 ASN A CA 1
ATOM 671 C C . ASN A 1 82 ? -5.926 5.844 13.737 1.00 97.81 82 ASN A C 1
ATOM 673 O O . ASN A 1 82 ? -6.276 6.053 14.899 1.00 97.81 82 ASN A O 1
ATOM 677 N N . ALA A 1 83 ? -6.797 5.835 12.724 1.00 97.56 83 ALA A N 1
ATOM 678 C CA . ALA A 1 83 ? -8.222 6.111 12.906 1.00 97.56 83 ALA A CA 1
ATOM 679 C C . ALA A 1 83 ? -8.889 5.088 13.842 1.00 97.56 83 ALA A C 1
ATOM 681 O O . ALA A 1 83 ? -9.616 5.466 14.758 1.00 97.56 83 ALA A O 1
ATOM 682 N N . ALA A 1 84 ? -8.574 3.799 13.688 1.00 96.56 84 ALA A N 1
ATOM 683 C CA . ALA A 1 84 ? -9.049 2.737 14.569 1.00 96.56 84 ALA A CA 1
ATOM 684 C C . ALA A 1 84 ? -8.536 2.893 16.007 1.00 96.56 84 ALA A C 1
ATOM 686 O O . ALA A 1 84 ? -9.287 2.674 16.962 1.00 96.56 84 ALA A O 1
ATOM 687 N N . GLY A 1 85 ? -7.281 3.312 16.180 1.00 94.62 85 GLY A N 1
ATOM 688 C CA . GLY A 1 85 ? -6.727 3.649 17.488 1.00 94.62 85 GLY A CA 1
ATOM 689 C C . GLY A 1 85 ? -7.486 4.799 18.151 1.00 94.62 85 GLY A C 1
ATOM 690 O O . GLY A 1 85 ? -7.860 4.694 19.318 1.00 94.62 85 GLY A O 1
ATOM 691 N N . GLN A 1 86 ? -7.786 5.865 17.409 1.00 93.25 86 GLN A N 1
ATOM 692 C CA . GLN A 1 86 ? -8.538 7.010 17.929 1.00 93.25 86 GLN A CA 1
ATOM 693 C C . GLN A 1 86 ? -9.991 6.654 18.254 1.00 93.25 86 GLN A C 1
ATOM 695 O O . GLN A 1 86 ? -10.4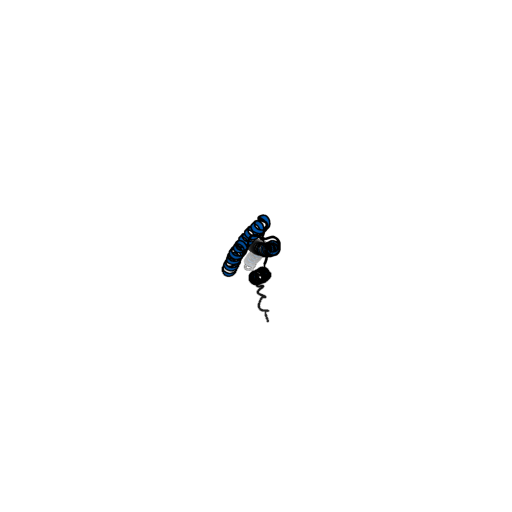57 6.965 19.350 1.00 93.25 86 GLN A O 1
ATOM 700 N N . PHE A 1 87 ? -10.675 5.933 17.360 1.00 92.69 87 PHE A N 1
ATOM 701 C CA . PHE A 1 87 ? -12.057 5.488 17.557 1.00 92.69 87 PHE A CA 1
ATOM 702 C C . PHE A 1 87 ? -12.238 4.700 18.862 1.00 92.69 87 PHE A C 1
ATOM 704 O O . PHE A 1 87 ? -13.250 4.859 19.548 1.00 92.69 87 PHE A O 1
ATOM 711 N N . SER A 1 88 ? -11.225 3.933 19.285 1.00 88.88 88 SER A N 1
ATOM 712 C CA . SER A 1 88 ? -11.254 3.204 20.562 1.00 88.88 88 SER A CA 1
ATOM 713 C C . SER A 1 88 ? -11.461 4.101 21.797 1.00 88.88 88 SER A C 1
ATOM 715 O O . SER A 1 88 ? -11.942 3.628 22.823 1.00 88.88 88 SER A O 1
ATOM 717 N N . PHE A 1 89 ? -11.173 5.404 21.700 1.00 86.00 89 PHE A N 1
ATOM 718 C CA . PHE A 1 89 ? -11.379 6.389 22.768 1.00 86.00 89 PHE A CA 1
ATOM 719 C C . PHE A 1 89 ? -12.523 7.376 22.485 1.00 86.00 89 PHE A C 1
ATOM 721 O O . PHE A 1 89 ? -12.948 8.090 23.393 1.00 86.00 89 PHE A O 1
ATOM 728 N N . SER A 1 90 ? -13.036 7.423 21.252 1.00 85.81 90 SER A N 1
ATOM 729 C CA . SER A 1 90 ? -13.996 8.435 20.786 1.00 85.81 90 SER A CA 1
ATOM 730 C C . SER A 1 90 ? -15.201 7.857 20.031 1.00 85.81 90 SER A C 1
ATOM 732 O O . SER A 1 90 ? -15.873 8.585 19.300 1.00 85.81 90 SER A O 1
ATOM 734 N N . LYS A 1 91 ? -15.543 6.579 20.250 1.00 82.12 91 LYS A N 1
ATOM 735 C CA . LYS A 1 91 ? -16.621 5.859 19.541 1.00 82.12 91 LYS A CA 1
ATOM 736 C C . LYS A 1 91 ? -18.031 6.457 19.622 1.00 82.12 91 LYS A C 1
ATOM 738 O O . LYS A 1 91 ? -18.907 6.052 18.874 1.00 82.12 91 LYS A O 1
ATOM 743 N N . GLN A 1 92 ? -18.272 7.401 20.528 1.00 85.06 92 GLN A N 1
ATOM 744 C CA . GLN A 1 92 ? -19.536 8.144 20.602 1.00 85.06 92 GLN A CA 1
ATOM 745 C C . GLN A 1 92 ? -19.613 9.304 19.597 1.00 85.06 92 GLN A C 1
ATOM 747 O O . GLN A 1 92 ? -20.647 9.955 19.469 1.00 85.06 92 GLN A O 1
ATOM 752 N N . THR A 1 93 ? -18.508 9.611 18.914 1.00 90.31 93 THR A N 1
ATOM 753 C CA . THR A 1 93 ? -18.435 10.716 17.962 1.00 90.31 93 THR A CA 1
ATOM 754 C C . THR A 1 93 ? -18.663 10.203 16.547 1.00 90.31 93 THR A C 1
ATOM 756 O O . THR A 1 93 ? -17.955 9.318 16.066 1.00 90.31 93 THR A O 1
ATOM 759 N N . ALA A 1 94 ? -19.640 10.795 15.856 1.00 91.31 94 ALA A N 1
ATOM 760 C CA . ALA A 1 94 ? -19.898 10.490 14.451 1.00 91.31 94 ALA A CA 1
ATOM 761 C C . ALA A 1 94 ? -18.653 10.739 13.586 1.00 91.31 94 ALA A C 1
ATOM 763 O O . ALA A 1 94 ? -18.368 9.955 12.689 1.00 91.31 94 ALA A O 1
ATOM 764 N N . GLN A 1 95 ? -17.871 11.775 13.910 1.00 93.75 95 GLN A N 1
ATOM 765 C CA . GLN A 1 95 ? -16.638 12.095 13.196 1.00 93.75 95 GLN A CA 1
ATOM 766 C C . GLN A 1 95 ? -15.604 10.963 13.278 1.00 93.75 95 GLN A C 1
ATOM 768 O O . GLN A 1 95 ? -15.102 10.539 12.242 1.00 93.75 95 GLN A O 1
ATOM 773 N N . ALA A 1 96 ? -15.316 10.423 14.470 1.00 92.81 96 ALA A N 1
ATOM 774 C CA . ALA A 1 96 ? -14.348 9.331 14.586 1.00 92.81 96 ALA A CA 1
ATOM 775 C C . ALA A 1 96 ? -14.817 8.068 13.852 1.00 92.81 96 ALA A C 1
ATOM 777 O O . ALA A 1 96 ? -14.004 7.344 13.284 1.00 92.81 96 ALA A O 1
ATOM 778 N N . TYR A 1 97 ? -16.128 7.814 13.832 1.00 94.25 97 TYR A N 1
ATOM 779 C CA . TYR A 1 97 ? -16.690 6.696 13.078 1.00 94.25 97 TYR A CA 1
ATOM 780 C C . TYR A 1 97 ? -16.590 6.901 11.560 1.00 94.25 97 TYR A C 1
ATOM 782 O O . TYR A 1 97 ? -16.202 5.984 10.841 1.00 94.25 97 TYR A O 1
ATOM 790 N N . GLN A 1 98 ? -16.863 8.113 11.068 1.00 95.75 98 GLN A 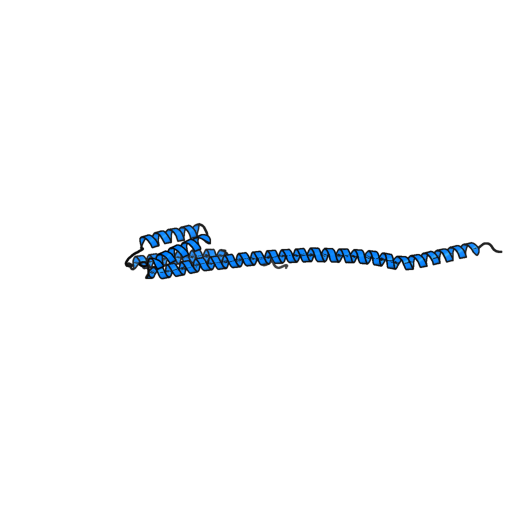N 1
ATOM 791 C CA . GLN A 1 98 ? -16.687 8.473 9.657 1.00 95.75 98 GLN A CA 1
ATOM 792 C C . GLN A 1 98 ? -15.226 8.344 9.213 1.00 95.75 98 GLN A C 1
ATOM 794 O O . GLN A 1 98 ? -14.950 7.816 8.135 1.00 95.75 98 GLN A O 1
ATOM 799 N N . GLU A 1 99 ? -14.287 8.804 10.042 1.00 97.25 99 GLU A N 1
ATOM 800 C CA . GLU A 1 99 ? -12.851 8.671 9.786 1.00 97.25 99 GLU A CA 1
ATOM 801 C C . GLU A 1 99 ? -12.425 7.197 9.761 1.00 97.25 99 GLU A C 1
ATOM 803 O O . GLU A 1 99 ? -11.727 6.777 8.832 1.00 97.25 99 GLU A O 1
ATOM 808 N N . LEU A 1 100 ? -12.898 6.388 10.716 1.00 97.44 100 LEU A N 1
ATOM 809 C CA . LEU A 1 100 ? -12.656 4.946 10.733 1.00 97.44 100 LEU A CA 1
ATOM 810 C C . LEU A 1 100 ? -13.209 4.261 9.474 1.00 97.44 100 LEU A C 1
ATOM 812 O O . LEU A 1 100 ? -12.469 3.534 8.812 1.00 97.44 100 LEU A O 1
ATOM 816 N N . GLN A 1 101 ? -14.471 4.503 9.107 1.00 96.81 101 GLN A N 1
ATOM 817 C CA . GLN A 1 101 ? -15.072 3.918 7.902 1.00 96.81 101 GLN A CA 1
ATOM 818 C C . GLN A 1 101 ? -14.294 4.299 6.641 1.00 96.81 101 GLN A C 1
ATOM 820 O O . GLN A 1 101 ? -13.923 3.429 5.854 1.00 96.81 101 GLN A O 1
ATOM 825 N N . SER A 1 102 ? -14.014 5.591 6.461 1.00 98.06 102 SER A N 1
ATOM 826 C CA . SER A 1 102 ? -13.325 6.102 5.274 1.00 98.06 102 SER A CA 1
ATOM 827 C C . SER A 1 102 ? -11.932 5.491 5.123 1.00 98.06 102 SER A C 1
ATOM 829 O O . SER A 1 102 ? -11.606 4.913 4.085 1.00 98.06 102 SER A O 1
ATOM 831 N N . THR A 1 103 ? -11.120 5.543 6.181 1.00 98.50 103 THR A N 1
ATOM 832 C CA . THR A 1 103 ? -9.753 5.000 6.151 1.00 98.50 103 THR A CA 1
ATOM 833 C C . THR A 1 103 ? -9.734 3.481 5.989 1.00 98.50 103 THR A C 1
ATOM 835 O O . THR A 1 103 ? -8.891 2.962 5.256 1.00 98.50 103 THR A O 1
ATOM 838 N N . THR A 1 104 ? -10.694 2.768 6.583 1.00 98.44 104 THR A N 1
ATOM 839 C CA . THR A 1 104 ? -10.830 1.316 6.410 1.00 98.44 104 THR A CA 1
ATOM 840 C C . THR A 1 104 ? -11.176 0.951 4.969 1.00 98.44 104 THR A C 1
ATOM 842 O O . THR A 1 104 ? -10.533 0.079 4.387 1.00 98.44 104 THR A O 1
ATOM 845 N N . HIS A 1 105 ? -12.130 1.648 4.345 1.00 98.25 105 HIS A N 1
ATOM 846 C CA . HIS A 1 105 ? -12.475 1.410 2.943 1.00 98.25 105 HIS A CA 1
ATOM 847 C C . HIS A 1 105 ? -11.327 1.740 1.986 1.00 98.25 105 HIS A C 1
ATOM 849 O O . HIS A 1 105 ? -11.140 1.033 0.999 1.00 98.25 105 HIS A O 1
ATOM 855 N N . ILE A 1 106 ? -10.518 2.761 2.281 1.00 98.31 106 ILE A N 1
ATOM 856 C CA . ILE A 1 106 ? -9.309 3.041 1.496 1.00 98.31 106 ILE A CA 1
ATOM 857 C C . ILE A 1 106 ? -8.289 1.908 1.667 1.00 98.31 106 ILE A C 1
ATOM 859 O O . ILE A 1 106 ? -7.738 1.440 0.672 1.00 98.31 106 ILE A O 1
ATOM 863 N N . ALA A 1 107 ? -8.061 1.415 2.889 1.00 98.25 107 ALA A N 1
ATOM 864 C CA . ALA A 1 107 ? -7.169 0.279 3.135 1.00 98.25 107 ALA A CA 1
ATOM 865 C C . ALA A 1 107 ? -7.624 -0.993 2.392 1.00 98.25 107 ALA A C 1
ATOM 867 O O . ALA A 1 107 ? -6.794 -1.715 1.835 1.00 98.25 107 ALA A O 1
ATOM 868 N N . MET A 1 108 ? -8.938 -1.223 2.297 1.00 98.19 108 MET A N 1
ATOM 869 C CA . MET A 1 108 ? -9.529 -2.329 1.536 1.00 98.19 108 MET A CA 1
ATOM 870 C C . MET A 1 108 ? -9.210 -2.306 0.033 1.00 98.19 108 MET A C 1
ATOM 872 O O . MET A 1 108 ? -9.236 -3.358 -0.599 1.00 98.19 108 MET A O 1
ATOM 876 N N . LEU A 1 109 ? -8.897 -1.144 -0.554 1.00 97.50 109 LEU A N 1
ATOM 877 C CA . LEU A 1 109 ? -8.510 -1.050 -1.970 1.00 97.50 109 LEU A CA 1
ATOM 878 C C . LEU A 1 109 ? -7.126 -1.652 -2.243 1.00 97.50 109 LEU A C 1
ATOM 880 O O . LEU A 1 109 ? -6.843 -2.059 -3.369 1.00 97.50 109 LEU A O 1
ATOM 884 N N . TYR A 1 110 ? -6.258 -1.677 -1.231 1.00 95.75 110 TYR A N 1
ATOM 885 C CA . TYR A 1 110 ? -4.863 -2.085 -1.378 1.00 95.75 110 TYR A CA 1
ATOM 886 C C . TYR A 1 110 ? -4.561 -3.469 -0.808 1.00 95.75 110 TYR A C 1
ATOM 888 O O . TYR A 1 110 ? -3.496 -4.016 -1.115 1.00 95.75 110 TYR A O 1
ATOM 896 N N . CYS A 1 111 ? -5.435 -4.013 0.040 1.00 96.31 111 CYS A N 1
ATOM 897 C CA . CYS A 1 111 ? -5.201 -5.283 0.711 1.00 96.31 111 CYS A CA 1
ATOM 898 C C . CYS A 1 111 ? -5.647 -6.500 -0.115 1.00 96.31 111 CYS A C 1
ATOM 900 O O . CYS A 1 111 ? -6.378 -6.401 -1.102 1.00 96.31 111 CYS A O 1
ATOM 902 N N . ASN A 1 112 ? -5.184 -7.678 0.293 1.00 96.62 112 ASN A N 1
ATOM 903 C CA . ASN A 1 112 ? -5.614 -8.946 -0.277 1.00 96.62 112 ASN A CA 1
ATOM 904 C C . ASN A 1 112 ? -7.006 -9.345 0.247 1.00 96.62 112 ASN A C 1
ATOM 906 O O . ASN A 1 112 ? -7.523 -8.774 1.206 1.00 96.62 112 ASN A O 1
ATOM 910 N N . LYS A 1 113 ? -7.610 -10.380 -0.349 1.00 97.00 113 LYS A N 1
ATOM 911 C CA . LYS A 1 113 ? -8.960 -10.827 0.026 1.00 97.00 113 LYS A CA 1
ATOM 912 C C . LYS A 1 113 ? -9.086 -11.226 1.506 1.00 97.00 113 LYS A C 1
ATOM 914 O O . LYS A 1 113 ? -10.086 -10.897 2.129 1.00 97.00 113 LYS A O 1
ATOM 919 N N . SER A 1 114 ? -8.072 -11.874 2.080 1.00 97.31 114 SER A N 1
ATOM 920 C CA . SER A 1 114 ? -8.087 -12.264 3.498 1.00 97.31 114 SER A CA 1
ATOM 921 C C . SER A 1 114 ? -8.136 -11.040 4.416 1.00 97.31 114 SER A C 1
ATOM 923 O O . SER A 1 114 ? -8.943 -10.986 5.338 1.00 97.31 114 SER A O 1
ATOM 925 N N . ASN A 1 115 ? -7.298 -10.038 4.149 1.00 98.00 115 ASN A N 1
ATOM 926 C CA . ASN A 1 115 ? -7.266 -8.796 4.917 1.00 98.00 115 ASN A CA 1
ATOM 927 C C . ASN A 1 115 ? -8.490 -7.916 4.660 1.00 98.00 115 ASN A C 1
ATOM 929 O O . ASN A 1 115 ? -8.940 -7.223 5.567 1.00 98.00 115 ASN A O 1
ATOM 933 N N . TYR A 1 116 ? -9.065 -7.971 3.459 1.00 98.31 116 TYR A N 1
ATOM 934 C CA . TYR A 1 116 ? -10.340 -7.331 3.157 1.00 98.31 116 TYR A CA 1
ATOM 935 C C . TYR A 1 116 ? -11.440 -7.860 4.081 1.00 98.31 116 TYR A C 1
ATOM 937 O O . TYR A 1 116 ? -12.150 -7.076 4.707 1.00 98.31 116 TYR A O 1
ATOM 945 N N . ASP A 1 117 ? -11.556 -9.184 4.201 1.00 98.12 117 ASP A N 1
ATOM 946 C CA . ASP A 1 117 ? -12.589 -9.817 5.023 1.00 98.12 117 ASP A CA 1
ATOM 947 C C . ASP A 1 117 ? -12.393 -9.492 6.515 1.00 98.12 117 ASP A C 1
ATOM 949 O O . ASP A 1 117 ? -13.361 -9.182 7.211 1.00 98.12 117 ASP A O 1
ATOM 953 N N . LEU A 1 118 ? -11.139 -9.450 6.989 1.00 98.12 118 LEU A N 1
ATOM 954 C CA . LEU A 1 118 ? -10.805 -9.005 8.348 1.00 98.12 118 LEU A CA 1
ATOM 955 C C . LEU A 1 118 ? -11.204 -7.545 8.610 1.00 98.12 118 LEU A C 1
ATOM 957 O O . LEU A 1 118 ? -11.789 -7.245 9.650 1.00 98.12 118 LEU A O 1
ATOM 961 N N . LEU A 1 119 ? -10.906 -6.637 7.677 1.00 98.31 119 LEU A N 1
ATOM 962 C CA . LEU A 1 119 ? -11.287 -5.225 7.784 1.00 98.31 119 LEU A CA 1
ATOM 963 C C . LEU A 1 119 ? -12.809 -5.037 7.730 1.00 98.31 119 LEU A C 1
ATOM 965 O O . LEU A 1 119 ? -13.345 -4.183 8.433 1.00 98.31 119 LEU A O 1
ATOM 969 N N . SER A 1 120 ? -13.510 -5.841 6.928 1.00 97.88 120 SER A N 1
ATOM 970 C CA . SER A 1 120 ? -14.973 -5.800 6.833 1.00 97.88 120 SER A CA 1
ATOM 971 C C . SER A 1 120 ? -15.612 -6.230 8.147 1.00 97.88 120 SER A C 1
ATOM 973 O O . SER A 1 120 ? -16.424 -5.493 8.701 1.00 97.88 120 SER A O 1
ATOM 975 N N . GLY A 1 121 ? -15.178 -7.367 8.700 1.00 97.75 121 GLY A N 1
ATOM 976 C CA . GLY A 1 121 ? -15.653 -7.831 10.004 1.00 97.75 121 GLY A CA 1
ATOM 977 C C . GLY A 1 121 ? -15.311 -6.857 11.135 1.00 97.75 121 GLY A C 1
ATOM 978 O O . GLY A 1 121 ? -16.084 -6.693 12.075 1.00 97.75 121 GLY A O 1
ATOM 979 N N . PHE A 1 122 ? -14.183 -6.149 11.034 1.00 97.12 122 PHE A N 1
ATOM 980 C CA . PHE A 1 122 ? -13.838 -5.102 11.991 1.00 97.12 122 PHE A CA 1
ATOM 981 C C . PHE A 1 122 ? -14.792 -3.910 11.951 1.00 97.12 122 PHE A C 1
ATOM 983 O O . PHE A 1 122 ? -15.146 -3.403 13.013 1.00 97.12 122 PHE A O 1
ATOM 990 N N . LEU A 1 123 ? -15.228 -3.469 10.766 1.00 96.50 123 LEU A N 1
ATOM 991 C CA . LEU A 1 123 ? -16.232 -2.408 10.653 1.00 96.50 123 LEU A CA 1
ATOM 992 C C . LEU A 1 123 ? -17.584 -2.843 11.216 1.00 96.50 123 LEU A C 1
ATOM 994 O O . LEU A 1 123 ? -18.199 -2.066 11.937 1.00 96.50 123 LEU A O 1
ATOM 998 N N . GLU A 1 124 ? -18.015 -4.076 10.948 1.00 95.75 124 GLU A N 1
ATOM 999 C CA . GLU A 1 124 ? -19.243 -4.633 11.536 1.00 95.75 124 GLU A CA 1
ATOM 1000 C C . GLU A 1 124 ? -19.168 -4.647 13.069 1.00 95.75 124 GLU A C 1
ATOM 1002 O O . GLU A 1 124 ? -20.099 -4.219 13.755 1.00 95.75 124 GLU A O 1
ATOM 1007 N N . TYR A 1 125 ? -18.026 -5.068 13.620 1.00 94.00 125 TYR A N 1
ATOM 1008 C CA . TYR A 1 125 ? -17.784 -5.007 15.058 1.00 94.00 125 TYR A CA 1
ATOM 1009 C C . TYR A 1 125 ? -17.792 -3.562 15.580 1.00 94.00 125 TYR A C 1
ATOM 1011 O O . TYR A 1 125 ? -18.471 -3.277 16.566 1.00 94.00 125 TYR A O 1
ATOM 1019 N N . ALA A 1 126 ? -17.093 -2.639 14.914 1.00 92.69 126 ALA A N 1
ATOM 1020 C CA . ALA A 1 126 ? -17.029 -1.229 15.295 1.00 92.69 126 ALA A CA 1
ATOM 1021 C C . ALA A 1 126 ? -18.410 -0.547 15.280 1.00 92.69 126 ALA A C 1
ATOM 1023 O O . ALA A 1 126 ? -18.699 0.247 16.175 1.00 92.69 126 ALA A O 1
ATOM 1024 N N . ASP A 1 127 ? -19.261 -0.883 14.308 1.00 91.88 127 ASP A N 1
ATOM 1025 C CA . ASP A 1 127 ? -20.652 -0.426 14.222 1.00 91.88 127 ASP A CA 1
ATOM 1026 C C . ASP A 1 127 ? -21.483 -0.959 15.395 1.00 91.88 127 ASP A C 1
ATOM 1028 O O . ASP A 1 127 ? -22.174 -0.197 16.068 1.00 91.88 127 ASP A O 1
ATOM 1032 N N . SER A 1 128 ? -21.337 -2.250 15.719 1.00 90.75 128 SER A N 1
ATOM 1033 C CA . SER A 1 128 ? -22.088 -2.889 16.809 1.00 90.75 128 SER A CA 1
ATOM 1034 C C . SER A 1 128 ? -21.807 -2.282 18.186 1.00 90.75 128 SER A C 1
ATOM 1036 O O . SER A 1 128 ? -22.683 -2.266 19.052 1.00 90.75 128 SER A O 1
ATOM 1038 N N . ILE A 1 129 ? -20.592 -1.760 18.387 1.00 88.12 129 ILE A N 1
ATOM 1039 C CA . ILE A 1 129 ? -20.185 -1.124 19.641 1.00 88.12 129 ILE A CA 1
ATOM 1040 C C . ILE A 1 129 ? -20.349 0.398 19.611 1.00 88.12 129 ILE A C 1
ATOM 1042 O O . ILE A 1 129 ? -20.103 1.031 20.640 1.00 88.12 129 ILE A O 1
ATOM 1046 N N . PHE A 1 130 ? -20.727 1.002 18.479 1.00 85.94 130 PHE A N 1
ATOM 1047 C CA . PHE A 1 130 ? -20.881 2.451 18.342 1.00 85.94 130 PHE A CA 1
ATOM 1048 C C . PHE A 1 130 ? -21.877 3.002 19.377 1.00 85.94 130 PHE A C 1
ATOM 1050 O O . PHE A 1 130 ? -22.941 2.434 19.618 1.00 85.94 130 PHE A O 1
ATOM 1057 N N . GLY A 1 131 ? -21.529 4.122 20.017 1.00 81.69 131 GLY A N 1
ATOM 1058 C CA . GLY A 1 131 ? -22.327 4.711 21.099 1.00 81.69 131 GLY A CA 1
ATOM 1059 C C . GLY A 1 131 ? -21.606 4.748 22.449 1.00 81.69 131 GLY A C 1
ATOM 1060 O O . GLY A 1 131 ? -20.382 4.854 22.515 1.00 81.69 131 GLY A O 1
ATOM 1061 N N . ASN A 1 132 ? -22.361 4.740 23.552 1.00 72.50 132 ASN A N 1
ATOM 1062 C CA . ASN A 1 132 ? -21.838 5.141 24.863 1.00 72.50 132 ASN A CA 1
ATOM 1063 C C . ASN A 1 132 ? -21.162 4.011 25.651 1.00 72.50 132 ASN A C 1
ATOM 1065 O O . ASN A 1 132 ? -21.728 2.937 25.827 1.00 72.50 132 ASN A O 1
ATOM 1069 N N . GLY A 1 133 ? -20.007 4.340 26.241 1.00 69.62 133 GLY A N 1
ATOM 1070 C CA . GLY A 1 133 ? -19.348 3.559 27.291 1.00 69.62 133 GLY A CA 1
ATOM 1071 C C . GLY A 1 133 ? -18.586 2.334 26.789 1.00 69.62 133 GLY A C 1
ATOM 1072 O O . GLY A 1 133 ? -18.976 1.689 25.826 1.00 69.62 133 GLY A O 1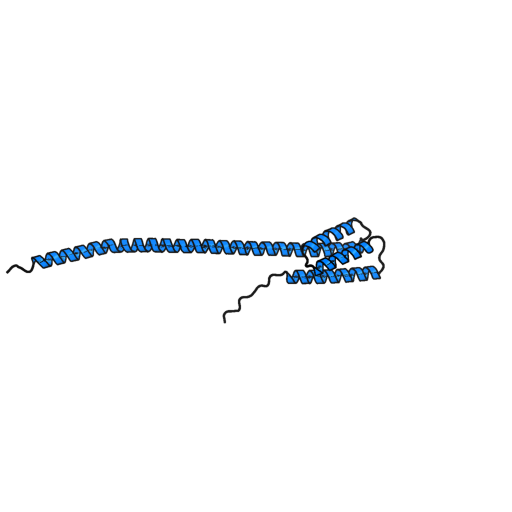
ATOM 1073 N N . TYR A 1 134 ? -17.479 2.017 27.457 1.00 72.38 134 TYR A N 1
ATOM 1074 C CA . TYR A 1 134 ? -16.741 0.778 27.240 1.00 72.38 134 TYR A CA 1
ATOM 1075 C C . TYR A 1 134 ? -16.747 -0.048 28.518 1.00 72.38 134 TYR A C 1
ATOM 1077 O O . TYR A 1 134 ? -16.324 0.428 29.577 1.00 72.38 134 TYR A O 1
ATOM 1085 N N . THR A 1 135 ? -17.114 -1.315 28.401 1.00 82.94 135 THR A N 1
ATOM 1086 C CA . THR A 1 135 ? -16.655 -2.320 29.349 1.00 82.94 135 THR A CA 1
ATOM 1087 C C . THR A 1 135 ? -15.160 -2.560 29.134 1.00 82.94 135 THR A C 1
ATOM 1089 O O . THR A 1 135 ? -14.604 -2.362 28.050 1.00 82.94 135 THR A O 1
ATOM 1092 N N . ARG A 1 136 ? -14.463 -2.992 30.189 1.00 84.00 136 ARG A N 1
ATOM 1093 C CA . ARG A 1 136 ? -13.057 -3.397 30.066 1.00 84.00 136 ARG A CA 1
ATOM 1094 C C . ARG A 1 136 ? -12.890 -4.506 29.021 1.00 84.00 136 ARG A C 1
ATOM 1096 O O . ARG A 1 136 ? -11.950 -4.446 28.241 1.00 84.00 136 ARG A O 1
ATOM 1103 N N . ASN A 1 137 ? -13.832 -5.447 28.987 1.00 87.06 137 ASN A N 1
ATOM 1104 C CA . ASN A 1 137 ? -13.814 -6.581 28.071 1.00 87.06 137 ASN A CA 1
ATOM 1105 C C . ASN A 1 137 ? -13.904 -6.133 26.607 1.00 87.06 137 ASN A C 1
ATOM 1107 O O . ASN A 1 137 ? -13.082 -6.566 25.811 1.00 87.06 137 ASN A O 1
ATOM 1111 N N . GLU A 1 138 ? -14.813 -5.214 26.270 1.00 87.50 138 GLU A N 1
ATOM 1112 C CA . GLU A 1 138 ? -14.931 -4.670 24.906 1.00 87.50 138 GLU A CA 1
ATOM 1113 C C . GLU A 1 138 ? -13.655 -3.946 24.459 1.00 87.50 138 GLU A C 1
ATOM 1115 O O . GLU A 1 138 ? -13.248 -4.075 23.308 1.00 87.50 138 GLU A O 1
ATOM 1120 N N . ARG A 1 139 ? -12.984 -3.203 25.354 1.00 86.69 139 ARG A N 1
ATOM 1121 C CA . ARG A 1 139 ? -11.693 -2.572 25.012 1.00 86.69 139 ARG A CA 1
ATOM 1122 C C . ARG A 1 139 ? -10.600 -3.598 24.787 1.00 86.69 139 ARG A C 1
ATOM 1124 O O . ARG A 1 139 ? -9.814 -3.441 23.854 1.00 86.69 139 ARG A O 1
ATOM 1131 N N . ASP A 1 140 ? -10.532 -4.615 25.639 1.00 90.94 140 ASP A N 1
ATOM 1132 C CA . ASP A 1 140 ? -9.539 -5.679 25.517 1.00 90.94 140 ASP A CA 1
ATOM 1133 C C . ASP A 1 140 ? -9.763 -6.467 24.214 1.00 90.94 140 ASP A C 1
ATOM 1135 O O . ASP A 1 140 ? -8.804 -6.773 23.509 1.00 90.94 140 ASP A O 1
ATOM 1139 N N . GLU A 1 141 ? -11.018 -6.746 23.853 1.00 92.56 141 GLU A N 1
ATOM 1140 C CA . GLU A 1 141 ? -11.399 -7.398 22.597 1.00 92.56 141 GLU A CA 1
ATOM 1141 C C . GLU A 1 141 ? -11.107 -6.516 21.380 1.00 92.56 141 GLU A C 1
ATOM 1143 O O . GLU A 1 141 ? -10.408 -6.952 20.469 1.00 92.56 141 GLU A O 1
ATOM 1148 N N . TYR A 1 142 ? -11.518 -5.245 21.404 1.00 94.06 142 TYR A N 1
ATOM 1149 C CA . TYR A 1 142 ? -11.215 -4.287 20.340 1.00 94.06 142 TYR A CA 1
ATOM 1150 C C . TYR A 1 142 ? -9.709 -4.166 20.098 1.00 94.06 142 TYR A C 1
ATOM 1152 O O . TYR A 1 142 ? -9.247 -4.234 18.961 1.00 94.06 142 TYR A O 1
ATOM 1160 N N . THR A 1 143 ? -8.927 -4.043 21.172 1.00 94.06 143 THR A N 1
ATOM 1161 C CA . THR A 1 143 ? -7.466 -3.927 21.092 1.00 94.06 143 THR A CA 1
ATOM 1162 C C . THR A 1 143 ? -6.839 -5.192 20.514 1.00 94.06 143 THR A C 1
ATOM 1164 O O . THR A 1 143 ? -5.933 -5.100 19.683 1.00 94.06 143 THR A O 1
ATOM 1167 N N . LYS A 1 144 ? -7.318 -6.379 20.910 1.00 95.81 144 LYS A N 1
ATOM 1168 C CA . LYS A 1 144 ? -6.852 -7.658 20.351 1.00 95.81 144 LYS A CA 1
ATOM 1169 C C . LYS A 1 144 ? -7.152 -7.753 18.859 1.00 95.81 144 LYS A C 1
ATOM 1171 O O . LYS A 1 144 ? -6.245 -8.068 18.089 1.00 95.81 144 LYS A O 1
ATOM 1176 N N . THR A 1 145 ? -8.379 -7.437 18.451 1.00 96.56 145 THR A N 1
ATOM 1177 C CA . THR A 1 145 ? -8.792 -7.470 17.043 1.00 96.56 145 THR A CA 1
ATOM 1178 C C . THR A 1 145 ? -7.977 -6.482 16.212 1.00 96.56 145 THR A C 1
ATOM 1180 O O . THR A 1 145 ? -7.381 -6.874 15.210 1.00 96.56 145 THR A O 1
ATOM 1183 N N . LEU A 1 146 ? -7.840 -5.232 16.672 1.00 97.31 146 LEU A N 1
ATOM 1184 C CA . LEU A 1 146 ? -7.023 -4.218 16.002 1.00 97.31 146 LEU A CA 1
ATOM 1185 C C . LEU A 1 146 ? -5.555 -4.653 15.879 1.00 97.31 146 LEU A C 1
ATOM 1187 O O . LEU A 1 146 ? -4.945 -4.481 14.823 1.00 97.31 146 LEU A O 1
ATOM 1191 N N . THR A 1 147 ? -4.991 -5.254 16.930 1.00 97.62 147 THR A N 1
ATOM 1192 C CA . THR A 1 147 ? -3.614 -5.770 16.905 1.00 97.62 147 THR A CA 1
ATOM 1193 C C . THR A 1 147 ? -3.463 -6.873 15.859 1.00 97.62 147 THR A C 1
ATOM 1195 O O . THR A 1 147 ? -2.551 -6.810 15.041 1.00 97.62 147 THR A O 1
ATOM 1198 N N . SER A 1 148 ? -4.381 -7.844 15.830 1.00 97.94 148 SER A N 1
ATOM 1199 C CA . SER A 1 148 ? -4.352 -8.946 14.862 1.00 97.94 148 SER A CA 1
ATOM 1200 C C . SER A 1 148 ? -4.429 -8.448 13.417 1.00 97.94 148 SER A C 1
ATOM 1202 O O . SER A 1 148 ? -3.665 -8.903 12.567 1.00 97.94 148 SER A O 1
ATOM 1204 N N . ILE A 1 149 ? -5.322 -7.495 13.139 1.00 98.06 149 ILE A N 1
ATOM 1205 C CA . ILE A 1 149 ? -5.475 -6.908 11.803 1.00 98.06 149 ILE A CA 1
ATOM 1206 C C . ILE A 1 149 ? -4.214 -6.142 11.416 1.00 98.06 149 ILE A C 1
ATOM 1208 O O . ILE A 1 149 ? -3.680 -6.341 10.330 1.00 98.06 149 ILE A O 1
ATOM 1212 N N . THR A 1 150 ? -3.695 -5.306 12.316 1.00 97.75 150 THR A N 1
ATOM 1213 C CA . THR A 1 150 ? -2.482 -4.520 12.056 1.00 97.75 150 THR A CA 1
ATOM 1214 C C . THR A 1 150 ? -1.283 -5.425 11.770 1.00 97.75 150 THR A C 1
ATOM 1216 O O . THR A 1 150 ? -0.506 -5.142 10.857 1.00 97.75 150 THR A O 1
ATOM 1219 N N . THR A 1 151 ? -1.151 -6.543 12.490 1.00 97.94 151 THR A N 1
ATOM 1220 C CA . THR A 1 151 ? -0.123 -7.553 12.214 1.00 97.94 151 THR A CA 1
ATOM 1221 C C . THR A 1 151 ? -0.287 -8.153 10.819 1.00 97.94 151 THR A C 1
ATOM 1223 O O . THR A 1 151 ? 0.679 -8.162 10.058 1.00 97.94 151 THR A O 1
ATOM 1226 N N . SER A 1 152 ? -1.496 -8.574 10.440 1.00 97.94 152 SER A N 1
ATOM 1227 C CA . SER A 1 152 ? -1.731 -9.191 9.127 1.00 97.94 152 SER A CA 1
ATOM 1228 C C . SER A 1 152 ? -1.558 -8.209 7.957 1.00 97.94 152 SER A C 1
ATOM 1230 O O . SER A 1 152 ? -0.985 -8.554 6.920 1.00 97.94 152 SER A O 1
ATOM 1232 N N . LEU A 1 153 ? -1.956 -6.944 8.129 1.00 97.75 153 LEU A N 1
ATOM 1233 C CA . LEU A 1 153 ? -1.686 -5.878 7.157 1.00 97.75 153 LEU A CA 1
ATOM 1234 C C . LEU A 1 153 ? -0.184 -5.603 7.012 1.00 97.75 153 LEU A C 1
ATOM 1236 O O . LEU A 1 153 ? 0.305 -5.368 5.906 1.00 97.75 153 LEU A O 1
ATOM 1240 N N . ASN A 1 154 ? 0.566 -5.644 8.115 1.00 96.31 154 ASN A N 1
ATOM 1241 C CA . ASN A 1 154 ? 2.013 -5.463 8.088 1.00 96.31 154 ASN A CA 1
ATOM 1242 C C . ASN A 1 154 ? 2.735 -6.637 7.404 1.00 96.31 154 ASN A C 1
ATOM 1244 O O . ASN A 1 154 ? 3.696 -6.414 6.668 1.00 96.31 154 ASN A O 1
ATOM 1248 N N . GLU A 1 155 ? 2.265 -7.870 7.595 1.00 96.50 155 GLU A N 1
ATOM 1249 C CA . GLU A 1 155 ? 2.764 -9.047 6.872 1.00 96.50 155 GLU A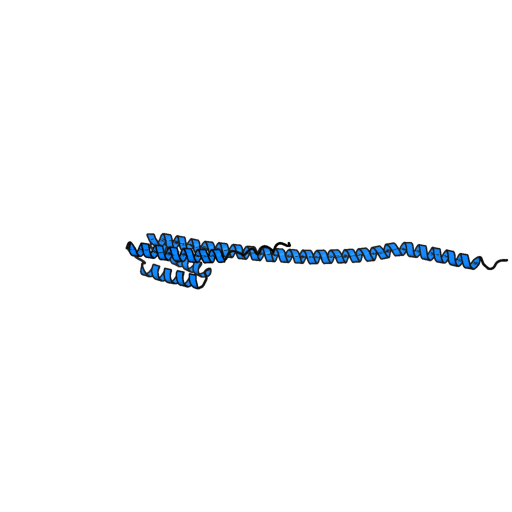 CA 1
ATOM 1250 C C . GLU A 1 155 ? 2.537 -8.914 5.362 1.00 96.50 155 GLU A C 1
ATOM 1252 O O . GLU A 1 155 ? 3.463 -9.117 4.575 1.00 96.50 155 GLU A O 1
ATOM 1257 N N . GLU A 1 156 ? 1.346 -8.477 4.948 1.00 95.50 156 GLU A N 1
ATOM 1258 C CA . GLU A 1 156 ? 1.045 -8.230 3.536 1.00 95.50 156 GLU A CA 1
ATOM 1259 C C . GLU A 1 156 ? 1.893 -7.086 2.949 1.00 95.50 156 GLU A C 1
ATOM 1261 O O . GLU A 1 156 ? 2.395 -7.154 1.818 1.00 95.50 156 GLU A O 1
ATOM 1266 N N . LEU A 1 157 ? 2.097 -6.016 3.720 1.00 94.44 157 LEU A N 1
ATOM 1267 C CA . LEU A 1 157 ? 2.976 -4.925 3.315 1.00 94.44 157 LEU A CA 1
ATOM 1268 C C . LEU A 1 157 ? 4.420 -5.420 3.154 1.00 94.44 157 LEU A C 1
ATOM 1270 O O . LEU A 1 157 ? 5.092 -5.069 2.183 1.00 94.44 157 LEU A O 1
ATOM 1274 N N . ALA A 1 158 ? 4.894 -6.275 4.062 1.00 92.00 158 ALA A N 1
ATOM 1275 C CA . ALA A 1 158 ? 6.217 -6.878 3.973 1.00 92.00 158 ALA A CA 1
ATOM 1276 C C . ALA A 1 158 ? 6.361 -7.776 2.736 1.00 92.00 158 ALA A C 1
ATOM 1278 O O . ALA A 1 158 ? 7.395 -7.697 2.070 1.00 92.00 158 ALA A O 1
ATOM 1279 N N . SER A 1 159 ? 5.332 -8.555 2.381 1.00 91.00 159 SER A N 1
ATOM 1280 C CA . SER A 1 159 ? 5.335 -9.382 1.165 1.00 91.00 159 SER A CA 1
ATOM 1281 C C . SER A 1 159 ? 5.250 -8.572 -0.128 1.00 91.00 159 SER A C 1
ATOM 1283 O O . SER A 1 159 ? 5.582 -9.084 -1.189 1.00 91.00 159 SER A O 1
ATOM 1285 N N . THR A 1 160 ? 4.816 -7.309 -0.055 1.00 85.94 160 THR A N 1
ATOM 1286 C CA . THR A 1 160 ? 4.762 -6.421 -1.225 1.00 85.94 160 THR A CA 1
ATOM 1287 C C . THR A 1 160 ? 6.162 -5.959 -1.645 1.00 85.94 160 THR A C 1
ATOM 1289 O O . THR A 1 160 ? 6.328 -5.538 -2.780 1.00 85.94 160 THR A O 1
ATOM 1292 N N . LYS A 1 161 ? 7.183 -6.045 -0.776 1.00 79.62 161 LYS A N 1
ATOM 1293 C CA . LYS A 1 161 ? 8.552 -5.585 -1.074 1.00 79.62 161 LYS A CA 1
ATOM 1294 C C . LYS A 1 161 ? 9.162 -6.334 -2.273 1.00 79.62 161 LYS A C 1
ATOM 1296 O O . LYS A 1 161 ? 8.994 -7.548 -2.381 1.00 79.62 161 LYS A O 1
ATOM 1301 N N . PRO A 1 162 ? 9.934 -5.649 -3.135 1.00 70.19 162 PRO A N 1
ATOM 1302 C CA . PRO A 1 162 ? 10.508 -6.279 -4.310 1.00 70.19 162 PRO A CA 1
ATOM 1303 C C . PRO A 1 162 ? 11.598 -7.269 -3.885 1.00 70.19 162 PRO A C 1
ATOM 1305 O O . PRO A 1 162 ? 12.497 -6.942 -3.105 1.00 70.19 162 PRO A O 1
ATOM 1308 N N . VAL A 1 163 ? 11.529 -8.493 -4.408 1.00 64.94 163 VAL A N 1
ATOM 1309 C CA . VAL A 1 163 ? 12.578 -9.496 -4.217 1.00 64.94 163 VAL A CA 1
ATOM 1310 C C . VAL A 1 163 ? 13.753 -9.115 -5.112 1.00 64.94 163 VAL A C 1
ATOM 1312 O O . VAL A 1 163 ? 13.704 -9.301 -6.326 1.00 64.94 163 VAL A O 1
ATOM 1315 N N . ILE A 1 164 ? 14.818 -8.575 -4.518 1.00 60.25 164 ILE A N 1
ATOM 1316 C CA . ILE A 1 164 ? 16.079 -8.350 -5.230 1.00 60.25 164 ILE A CA 1
ATOM 1317 C C . ILE A 1 164 ? 16.703 -9.725 -5.480 1.00 60.25 164 ILE A C 1
ATOM 1319 O O . ILE A 1 164 ? 17.365 -10.284 -4.603 1.00 60.25 164 ILE A O 1
ATOM 1323 N N . GLN A 1 165 ? 16.482 -10.288 -6.669 1.00 51.81 165 GLN A N 1
ATOM 1324 C CA . GLN A 1 165 ? 17.257 -11.436 -7.125 1.00 51.81 165 GLN A CA 1
ATOM 1325 C C . GLN A 1 165 ? 18.700 -10.960 -7.315 1.00 51.81 165 GLN A C 1
ATOM 1327 O O . GLN A 1 165 ? 19.011 -10.239 -8.260 1.00 51.81 165 GLN A O 1
ATOM 1332 N N . ARG A 1 166 ? 19.584 -11.306 -6.374 1.00 48.16 166 ARG A N 1
ATOM 1333 C CA . ARG A 1 166 ? 21.025 -11.182 -6.605 1.00 48.16 166 ARG A CA 1
ATOM 1334 C C . ARG A 1 166 ? 21.378 -12.193 -7.687 1.00 48.16 166 ARG A C 1
ATOM 1336 O O . ARG A 1 166 ? 21.005 -13.358 -7.546 1.00 48.16 166 ARG A O 1
ATOM 1343 N N . GLU A 1 167 ? 22.064 -11.754 -8.743 1.00 49.34 167 GLU A N 1
ATOM 1344 C CA . GLU A 1 167 ? 22.617 -12.688 -9.724 1.00 49.34 167 GLU A CA 1
ATOM 1345 C C . GLU A 1 167 ? 23.371 -13.800 -8.977 1.00 49.34 167 GLU A C 1
ATOM 1347 O O . GLU A 1 167 ? 24.112 -13.496 -8.030 1.00 49.34 167 GLU A O 1
ATOM 1352 N N . PRO A 1 168 ? 23.188 -15.079 -9.350 1.00 49.53 168 PRO A N 1
ATOM 1353 C CA . PRO A 1 168 ? 24.055 -16.128 -8.848 1.00 49.53 168 PRO A CA 1
ATOM 1354 C C . PRO A 1 168 ? 25.477 -15.731 -9.235 1.00 49.53 168 PRO A C 1
ATOM 1356 O O . PRO A 1 168 ? 25.784 -15.576 -10.418 1.00 49.53 168 PRO A O 1
ATOM 1359 N N . GLY A 1 169 ? 26.307 -15.480 -8.220 1.00 47.78 169 GLY A N 1
ATOM 1360 C CA . GLY A 1 169 ? 27.692 -15.082 -8.410 1.00 47.78 169 GLY A CA 1
ATOM 1361 C C . GLY A 1 169 ? 28.338 -16.014 -9.424 1.00 47.78 169 GLY A C 1
ATOM 1362 O O . GLY A 1 169 ? 28.314 -17.233 -9.250 1.00 47.78 169 GLY A O 1
ATOM 1363 N N . LYS A 1 170 ? 28.862 -15.436 -10.506 1.00 43.72 170 LYS A N 1
ATOM 1364 C CA . LYS A 1 170 ? 29.762 -16.148 -11.406 1.00 43.72 170 LYS A CA 1
ATOM 1365 C C . LYS A 1 170 ? 30.964 -16.569 -10.563 1.00 43.72 170 LYS A C 1
ATOM 1367 O O . LYS A 1 170 ? 31.771 -15.721 -10.186 1.00 43.72 170 LYS A O 1
ATOM 1372 N N . SER A 1 171 ? 30.978 -17.844 -10.179 1.00 39.66 171 SER A N 1
ATOM 1373 C CA . SER A 1 171 ? 32.163 -18.523 -9.663 1.00 39.66 171 SER A CA 1
ATOM 1374 C C . SER A 1 171 ? 33.206 -18.674 -10.759 1.00 39.66 171 SER A C 1
ATOM 1376 O O . SER A 1 171 ? 32.822 -18.679 -11.952 1.00 39.66 171 SER A O 1
#

Secondary structure (DSSP, 8-state):
--SSHHHHHHHHHHHHHHHHHHHHHHHHHHHHHHHHHHHHHHHHHHHHHHHHHHHHHHHHHHHHHHHHHHHHHHHHHHHHHHHHHHHHHHTT-HHHHHHHHHHHHHHHHHS-HHHHHHHHHHHHHHHHT-SS---HHHHHHHHHHHHHHHHHHHHHHHHTS----------

pLDDT: mean 86.76, std 13.77, range [39.66, 98.56]